Protein AF-W2PP71-F1 (afdb_monomer_lite)

Foldseek 3Di:
DDDDDDDDDPDPVVVVVVVVVVVVVVVVVVVVVVVVVVVPLVPVVVVVVVVVPVVPPDPPPDDDDDPPPDPPQPPPPPDPQKDAAPLADPPAHPVDEAEDEDFPSCLVVVLVVVVVCVVVVDPHAYEYEYADDHRHDPVSVVVQNVSDNRYMYGRVNVVCVVVVVDDD

Secondary structure (DSSP, 8-state):
-PPP--------HHHHHHHHHHHHHHHHHHHHHHHHHT---TTHHHHHHHHHHGGG----------TTS--S-------TTEEE-TT--TT--SSSEEEEE--GGGHHHHHHHHHHHHHTT--SEEEEEE-TTTSS-HHHHHHHHHH-TTEEEEEHHHHHHHTTSS--

Structure (mmCIF, N/CA/C/O backbone):
data_AF-W2PP71-F1
#
_entry.id   AF-W2PP71-F1
#
loop_
_atom_site.group_PDB
_atom_site.id
_atom_site.type_symbol
_atom_site.label_atom_id
_atom_site.label_alt_id
_atom_site.label_comp_id
_atom_site.label_asym_id
_atom_site.label_entity_id
_atom_site.label_seq_id
_atom_site.pdbx_PDB_ins_code
_atom_site.Cartn_x
_atom_site.Cartn_y
_atom_site.Cartn_z
_atom_site.occupancy
_atom_site.B_iso_or_equiv
_atom_site.auth_seq_id
_atom_site.auth_comp_id
_atom_site.auth_asym_id
_atom_site.auth_atom_id
_atom_site.pdbx_PDB_model_num
ATOM 1 N N . MET A 1 1 ? 6.531 58.617 63.338 1.00 38.22 1 MET A N 1
ATOM 2 C CA . MET A 1 1 ? 7.016 57.662 62.320 1.00 38.22 1 MET A CA 1
ATOM 3 C C . MET A 1 1 ? 5.775 57.000 61.734 1.00 38.22 1 MET A C 1
ATOM 5 O O . MET A 1 1 ? 5.253 56.061 62.316 1.00 38.22 1 MET A O 1
ATOM 9 N N . GLU A 1 2 ? 5.196 57.613 60.700 1.00 40.22 2 GLU A N 1
ATOM 10 C CA . GLU A 1 2 ? 3.962 57.152 60.044 1.00 40.22 2 GLU A CA 1
ATOM 11 C C . GLU A 1 2 ? 4.264 55.973 59.110 1.00 40.22 2 GLU A C 1
ATOM 13 O O . GLU A 1 2 ? 5.216 56.028 58.332 1.00 40.22 2 GLU A O 1
ATOM 18 N N . GLN A 1 3 ? 3.460 54.909 59.177 1.00 41.19 3 GLN A N 1
ATOM 19 C CA . GLN A 1 3 ? 3.467 53.825 58.192 1.00 41.19 3 GLN A CA 1
ATOM 20 C C . GLN A 1 3 ? 2.257 53.973 57.255 1.00 41.19 3 GLN A C 1
ATOM 22 O O . GLN A 1 3 ? 1.132 54.113 57.741 1.00 41.19 3 GLN A O 1
ATOM 27 N N . PRO A 1 4 ? 2.439 53.917 55.924 1.00 45.38 4 PRO A N 1
ATOM 28 C CA . PRO A 1 4 ? 1.334 54.029 54.984 1.00 45.38 4 PRO A CA 1
ATOM 29 C C . PRO A 1 4 ? 0.530 52.723 54.904 1.00 45.38 4 PRO A C 1
ATOM 31 O O . PRO A 1 4 ? 1.055 51.648 54.607 1.00 45.38 4 PRO A O 1
ATOM 34 N N . VAL A 1 5 ? -0.781 52.839 55.121 1.00 51.22 5 VAL A N 1
ATOM 35 C CA . VAL A 1 5 ? -1.771 51.772 54.928 1.00 51.22 5 VAL A CA 1
ATOM 36 C C . VAL A 1 5 ? -1.833 51.396 53.443 1.00 51.22 5 VAL A C 1
ATOM 38 O O . VAL A 1 5 ? -2.334 52.150 52.607 1.00 51.22 5 VAL A O 1
ATOM 41 N N . ARG A 1 6 ? -1.333 50.203 53.108 1.00 45.88 6 ARG A N 1
ATOM 42 C CA . ARG A 1 6 ? -1.343 49.634 51.754 1.00 45.88 6 ARG A CA 1
ATOM 43 C C . ARG A 1 6 ? -2.768 49.217 51.372 1.00 45.88 6 ARG A C 1
ATOM 45 O O . ARG A 1 6 ? -3.252 48.169 51.789 1.00 45.88 6 ARG A O 1
ATOM 52 N N . ARG A 1 7 ? -3.465 50.040 50.582 1.00 50.97 7 ARG A N 1
ATOM 53 C CA . ARG A 1 7 ? -4.776 49.690 50.007 1.00 50.97 7 ARG A CA 1
ATOM 54 C C . ARG A 1 7 ? -4.581 48.757 48.810 1.00 50.97 7 ARG A C 1
ATOM 56 O O . ARG A 1 7 ? -3.985 49.150 47.813 1.00 50.97 7 ARG A O 1
ATOM 63 N N . HIS A 1 8 ? -5.100 47.534 48.897 1.00 57.94 8 HIS A N 1
ATOM 64 C CA . HIS A 1 8 ? -5.220 46.641 47.745 1.00 57.94 8 HIS A CA 1
ATOM 65 C C . HIS A 1 8 ? -6.370 47.122 46.844 1.00 57.94 8 HIS A C 1
ATOM 67 O O . HIS A 1 8 ? -7.502 47.220 47.330 1.00 57.94 8 HIS A O 1
ATOM 73 N N . PRO A 1 9 ? -6.133 47.430 45.557 1.00 57.56 9 PRO A N 1
ATOM 74 C CA . PRO A 1 9 ? -7.217 47.765 44.648 1.00 57.56 9 PRO A CA 1
ATOM 75 C C . PRO A 1 9 ? -8.038 46.499 44.379 1.00 57.56 9 PRO A C 1
ATOM 77 O O . PRO A 1 9 ? -7.549 45.532 43.798 1.00 57.56 9 PRO A O 1
ATOM 80 N N . ARG A 1 10 ? -9.296 46.490 44.830 1.00 60.22 10 ARG A N 1
ATOM 81 C CA . ARG A 1 10 ? -10.273 45.476 44.426 1.00 60.22 10 ARG A CA 1
ATOM 82 C C . ARG A 1 10 ? -10.609 45.742 42.963 1.00 60.22 10 ARG A C 1
ATOM 84 O O . ARG A 1 10 ? -11.328 46.692 42.668 1.00 60.22 10 ARG A O 1
ATOM 91 N N . LEU A 1 11 ? -10.036 44.953 42.055 1.00 60.19 11 LEU A N 1
ATOM 92 C CA . LEU A 1 11 ? -10.402 45.006 40.642 1.00 60.19 11 LEU A CA 1
ATOM 93 C C . LEU A 1 11 ? -11.911 44.717 40.529 1.00 60.19 11 LEU A C 1
ATOM 95 O O . LEU A 1 11 ? -12.370 43.727 41.109 1.00 60.19 11 LEU A O 1
ATOM 99 N N . PRO A 1 12 ? -12.703 45.551 39.835 1.00 74.56 12 PRO A N 1
ATOM 100 C CA . PRO A 1 12 ? -14.132 45.310 39.722 1.00 74.56 12 PRO A CA 1
ATOM 101 C C . PRO A 1 12 ? -14.365 44.007 38.953 1.00 74.56 12 PRO A C 1
ATOM 103 O O . PRO A 1 12 ? -13.760 43.782 37.907 1.00 74.56 12 PRO A O 1
ATOM 106 N N . VAL A 1 13 ? -15.258 43.155 39.464 1.00 71.38 13 VAL A N 1
ATOM 107 C CA . VAL A 1 13 ? -15.583 41.827 38.901 1.00 71.38 13 VAL A CA 1
ATOM 108 C C . VAL A 1 13 ? -15.934 41.902 37.407 1.00 71.38 13 VAL A C 1
ATOM 110 O O . VAL A 1 13 ? -15.582 41.010 36.643 1.00 71.38 13 VAL A O 1
ATOM 113 N N . SER A 1 14 ? -16.534 43.012 36.969 1.00 71.38 14 SER A N 1
ATOM 114 C CA . SER A 1 14 ? -16.819 43.292 35.555 1.00 71.38 14 SER A CA 1
ATOM 115 C C . SER A 1 14 ? -15.557 43.314 34.674 1.00 71.38 14 SER A C 1
ATOM 117 O O . SER A 1 14 ? -15.551 42.754 33.581 1.00 71.38 14 SER A O 1
ATOM 119 N N . LEU A 1 15 ? -14.444 43.867 35.170 1.00 75.94 15 LEU A N 1
ATOM 120 C CA . LEU A 1 15 ? -13.177 43.914 34.432 1.00 75.94 15 LEU A CA 1
ATOM 121 C C . LEU A 1 15 ? -12.543 42.521 34.296 1.00 75.94 15 LEU A C 1
ATOM 123 O O . LEU A 1 15 ? -11.966 42.203 33.260 1.00 75.94 15 LEU A O 1
ATOM 127 N N . LEU A 1 16 ? -12.682 41.682 35.329 1.00 76.38 16 LEU A N 1
ATOM 128 C CA . LEU A 1 16 ? -12.225 40.288 35.317 1.00 76.38 16 LEU A CA 1
ATOM 129 C C . LEU A 1 16 ? -13.014 39.443 34.308 1.00 76.38 16 LEU A C 1
ATOM 131 O O . LEU A 1 16 ? -12.423 38.647 33.580 1.00 76.38 16 LEU A O 1
ATOM 135 N N . LEU A 1 17 ? -14.332 39.646 34.223 1.00 81.31 17 LEU A N 1
ATOM 136 C CA . LEU A 1 17 ? -15.180 38.957 33.247 1.00 81.31 17 LEU A CA 1
ATOM 137 C C . LEU A 1 17 ? -14.840 39.366 31.810 1.00 81.31 17 LEU A C 1
ATOM 139 O O . LEU A 1 17 ? -14.699 38.500 30.949 1.00 81.31 17 LEU A O 1
ATOM 143 N N . LEU A 1 18 ? -14.637 40.662 31.555 1.00 82.75 18 LEU A N 1
ATOM 144 C CA . LEU A 1 18 ? -14.243 41.153 30.231 1.00 82.75 18 LEU A CA 1
ATOM 145 C C . LEU A 1 18 ? -12.868 40.624 29.803 1.00 82.75 18 LEU A C 1
ATOM 147 O O . LEU A 1 18 ? -12.710 40.190 28.662 1.00 82.75 18 LEU A O 1
ATOM 151 N N . ALA A 1 19 ? -11.894 40.589 30.718 1.00 83.50 19 ALA A N 1
ATOM 152 C CA . ALA A 1 19 ? -10.575 40.022 30.445 1.00 83.50 19 ALA A CA 1
ATOM 153 C C . ALA A 1 19 ? -10.641 38.513 30.144 1.00 83.50 19 ALA A C 1
ATOM 155 O O . ALA A 1 19 ? -9.965 38.038 29.232 1.00 83.50 19 ALA A O 1
ATOM 156 N N . SER A 1 20 ? -11.489 37.769 30.862 1.00 86.94 20 SER A N 1
ATOM 157 C CA . SER A 1 20 ? -11.713 36.339 30.617 1.00 86.94 20 SER A CA 1
ATOM 158 C C . SER A 1 20 ? -12.297 36.087 29.224 1.00 86.94 20 SER A C 1
ATOM 160 O O . SER A 1 20 ? -11.743 35.304 28.452 1.00 86.94 20 SER A O 1
ATOM 162 N N . MET A 1 21 ? -13.357 36.814 28.852 1.00 86.88 21 MET A N 1
ATOM 163 C CA . MET A 1 21 ? -13.994 36.673 27.538 1.00 86.88 21 MET A CA 1
ATOM 164 C C . MET A 1 21 ? -13.043 37.030 26.392 1.00 86.88 21 MET A C 1
ATOM 166 O O . MET A 1 21 ? -12.984 36.306 25.398 1.00 86.88 21 MET A O 1
ATOM 170 N N . ALA A 1 22 ? -12.259 38.103 26.542 1.00 88.00 22 ALA A N 1
ATOM 171 C CA . ALA A 1 22 ? -11.253 38.491 25.556 1.00 88.00 22 ALA A CA 1
ATOM 172 C C . ALA A 1 22 ? -10.161 37.420 25.397 1.00 88.00 22 ALA A C 1
ATOM 174 O O . ALA A 1 22 ? -9.763 37.110 24.277 1.00 88.00 22 ALA A O 1
ATOM 175 N N . SER A 1 23 ? -9.718 36.812 26.501 1.00 86.88 23 SER A N 1
ATOM 176 C CA . SER A 1 23 ? -8.727 35.733 26.477 1.00 86.88 23 SER A CA 1
ATOM 177 C C . SER A 1 23 ? -9.266 34.483 25.774 1.00 86.88 23 SER A C 1
ATOM 179 O O . SER A 1 23 ? -8.595 33.923 24.911 1.00 86.88 23 SER A O 1
ATOM 181 N N . ILE A 1 24 ? -10.513 34.090 26.058 1.00 88.56 24 ILE A N 1
ATOM 182 C CA . ILE A 1 24 ? -11.167 32.948 25.399 1.00 88.56 24 ILE A CA 1
ATOM 183 C C . ILE A 1 24 ? -11.286 33.185 23.889 1.00 88.56 24 ILE A C 1
ATOM 185 O O . ILE A 1 24 ? -10.938 32.294 23.114 1.00 88.56 24 ILE A O 1
ATOM 189 N N . LEU A 1 25 ? -11.723 34.379 23.471 1.00 87.81 25 LEU A N 1
ATOM 190 C CA . LEU A 1 25 ? -11.823 34.774 22.059 1.00 87.81 25 LEU A CA 1
ATOM 191 C C . LEU A 1 25 ? -10.463 34.747 21.355 1.00 87.81 25 LEU A C 1
ATOM 193 O O . LEU A 1 25 ? -10.346 34.200 20.261 1.00 87.81 25 LEU A O 1
ATOM 197 N N . LEU A 1 26 ? -9.420 35.286 21.989 1.00 85.62 26 LEU A N 1
ATOM 198 C CA . LEU A 1 26 ? -8.064 35.265 21.440 1.00 85.62 26 LEU A CA 1
ATOM 199 C C . LEU A 1 26 ? -7.534 33.838 21.300 1.00 85.62 26 LEU A C 1
ATOM 201 O O . LEU A 1 26 ? -6.945 33.511 20.275 1.00 85.62 26 LEU A O 1
ATOM 205 N N . ILE A 1 27 ? -7.785 32.973 22.285 1.00 87.12 27 ILE A N 1
ATOM 206 C CA . ILE A 1 27 ? -7.388 31.563 22.231 1.00 87.12 27 ILE A CA 1
ATOM 207 C C . ILE A 1 27 ? -8.144 30.832 21.117 1.00 87.12 27 ILE A C 1
ATOM 209 O O . ILE A 1 27 ? -7.523 30.091 20.361 1.00 87.12 27 ILE A O 1
ATOM 213 N N . THR A 1 28 ? -9.451 31.057 20.954 1.00 83.31 28 THR A N 1
ATOM 214 C CA . THR A 1 28 ? -10.226 30.412 19.876 1.00 83.31 28 THR A CA 1
ATOM 215 C C . THR A 1 28 ? -9.801 30.897 18.495 1.00 83.31 28 THR A C 1
ATOM 217 O O . THR A 1 28 ? -9.615 30.076 17.601 1.00 83.31 28 THR A O 1
ATOM 220 N N . VAL A 1 29 ? -9.584 32.202 18.309 1.00 84.56 29 VAL A N 1
ATOM 221 C CA . VAL A 1 29 ? -9.072 32.755 17.044 1.00 84.56 29 VAL A CA 1
ATOM 222 C C . VAL A 1 29 ? -7.653 32.274 16.769 1.00 84.56 29 VAL A C 1
ATOM 224 O O . VAL A 1 29 ? -7.349 31.948 15.625 1.00 84.56 29 VAL A O 1
ATOM 227 N N . TYR A 1 30 ? -6.801 32.174 17.790 1.00 81.81 30 TYR A N 1
ATOM 228 C CA . TYR A 1 30 ? -5.450 31.638 17.655 1.00 81.81 30 TYR A CA 1
ATOM 229 C C . TYR A 1 30 ? -5.487 30.171 17.239 1.00 81.81 30 TYR A C 1
ATOM 231 O O . TYR A 1 30 ? -4.856 29.825 16.250 1.00 81.81 30 TYR A O 1
ATOM 239 N N . ILE A 1 31 ? -6.268 29.330 17.926 1.00 78.56 31 ILE A N 1
ATOM 240 C CA . ILE A 1 31 ? -6.433 27.909 17.594 1.00 78.56 31 ILE A CA 1
ATOM 241 C C . ILE A 1 31 ? -6.998 27.752 16.181 1.00 78.56 31 ILE A C 1
ATOM 243 O O . ILE A 1 31 ? -6.422 27.012 15.392 1.00 78.56 31 ILE A O 1
ATOM 247 N N . ASN A 1 32 ? -8.052 28.488 15.819 1.00 73.56 32 ASN A N 1
ATOM 248 C CA . ASN A 1 32 ? -8.635 28.428 14.478 1.00 73.56 32 ASN A CA 1
ATOM 249 C C . ASN A 1 32 ? -7.656 28.924 13.407 1.00 73.56 32 ASN A C 1
ATOM 251 O O . ASN A 1 32 ? -7.507 28.272 12.385 1.00 73.56 32 ASN A O 1
ATOM 255 N N . SER A 1 33 ? -6.922 30.011 13.646 1.00 69.81 33 SER A N 1
ATOM 256 C CA . SER A 1 33 ? -5.891 30.504 12.717 1.00 69.81 33 SER A CA 1
ATOM 257 C C . SER A 1 33 ? -4.698 29.550 12.607 1.00 69.81 33 SER A C 1
ATOM 259 O O . SER A 1 33 ? -4.117 29.427 11.537 1.00 69.81 33 SER A O 1
ATOM 261 N N . ARG A 1 34 ? -4.339 28.835 13.682 1.00 65.44 34 ARG A N 1
ATOM 262 C CA . ARG A 1 34 ? -3.316 27.773 13.673 1.00 65.44 34 ARG A CA 1
ATOM 263 C C . ARG A 1 34 ? -3.804 26.518 12.959 1.00 65.44 34 ARG A C 1
ATOM 265 O O . ARG A 1 34 ? -2.997 25.862 12.319 1.00 65.44 34 ARG A O 1
ATOM 272 N N . LEU A 1 35 ? -5.090 26.188 13.065 1.00 53.31 35 LEU A N 1
ATOM 273 C CA . LEU A 1 35 ? -5.724 25.076 12.353 1.00 53.31 35 LEU A CA 1
ATOM 274 C C . LEU A 1 35 ? -5.892 25.392 10.862 1.00 53.31 35 LEU A C 1
ATOM 276 O O . LEU A 1 35 ? -5.665 24.513 10.043 1.00 53.31 35 LEU A O 1
ATOM 280 N N . ILE A 1 36 ? -6.204 26.642 10.508 1.00 51.94 36 ILE A N 1
ATOM 281 C CA . ILE A 1 36 ? -6.256 27.135 9.122 1.00 51.94 36 ILE A CA 1
ATOM 282 C C . ILE A 1 36 ? -4.834 27.324 8.558 1.00 51.94 36 ILE A C 1
ATOM 284 O O . ILE A 1 36 ? -4.592 27.073 7.390 1.00 51.94 36 ILE A O 1
ATOM 288 N N . GLY A 1 37 ? -3.844 27.689 9.377 1.00 46.53 37 GLY A N 1
ATOM 289 C CA . GLY A 1 37 ? -2.429 27.700 8.975 1.00 46.53 37 GLY A CA 1
ATOM 290 C C . GLY A 1 37 ? -1.805 26.302 8.873 1.00 46.53 37 GLY A C 1
ATOM 291 O O . GLY A 1 37 ? -0.799 26.128 8.194 1.00 46.53 37 GLY A O 1
ATOM 292 N N . ASN A 1 38 ? -2.419 25.308 9.523 1.00 48.75 38 ASN A N 1
ATOM 293 C CA . ASN A 1 38 ? -2.101 23.886 9.410 1.00 48.75 38 ASN A CA 1
ATOM 294 C C . ASN A 1 38 ? -3.131 23.138 8.542 1.00 48.75 38 ASN A C 1
ATOM 296 O O . ASN A 1 38 ? -3.170 21.907 8.587 1.00 48.75 38 ASN A O 1
ATOM 300 N N . SER A 1 39 ? -3.947 23.822 7.727 1.00 44.59 39 SER A N 1
ATOM 301 C CA . SER A 1 39 ? -4.851 23.156 6.780 1.00 44.59 39 SER A CA 1
ATOM 302 C C . SER A 1 39 ? -4.100 22.593 5.565 1.00 44.59 39 SER A C 1
ATOM 304 O O . SER A 1 39 ? -4.583 22.644 4.442 1.00 44.59 39 SER A O 1
ATOM 306 N N . SER A 1 40 ? -2.925 22.017 5.811 1.00 48.69 40 SER A N 1
ATOM 307 C CA . SER A 1 40 ? -2.359 20.914 5.049 1.00 48.69 40 SER A CA 1
ATOM 308 C C . SER A 1 40 ? -2.599 19.595 5.794 1.00 48.69 40 SER A C 1
ATOM 310 O O . SER A 1 40 ? -1.736 18.724 5.859 1.00 48.69 40 SER A O 1
ATOM 312 N N . ILE A 1 41 ? -3.801 19.399 6.343 1.00 47.22 41 ILE A N 1
ATOM 313 C CA . ILE A 1 41 ? -4.354 18.044 6.367 1.00 47.22 41 ILE A CA 1
ATOM 314 C C . ILE A 1 41 ? -4.734 17.795 4.906 1.00 47.22 41 ILE A C 1
ATOM 316 O O . ILE A 1 41 ? -5.807 18.209 4.475 1.00 47.22 41 ILE A O 1
ATOM 320 N N . GLY A 1 42 ? -3.775 17.272 4.135 1.00 44.97 42 GLY A N 1
ATOM 321 C CA . GLY A 1 42 ? -3.774 17.125 2.674 1.00 44.97 42 GLY A CA 1
ATOM 322 C C . GLY A 1 42 ? -4.838 16.172 2.129 1.00 44.97 42 GLY A C 1
ATOM 323 O O . GLY A 1 42 ? -4.523 15.224 1.417 1.00 44.97 42 GLY A O 1
ATOM 324 N N . LEU A 1 43 ? -6.098 16.417 2.477 1.00 46.41 43 LEU A N 1
ATOM 325 C CA . LEU A 1 43 ? -7.251 15.667 2.010 1.00 46.41 43 LEU A CA 1
ATOM 326 C C . LEU A 1 43 ? -7.822 16.310 0.735 1.00 46.41 43 LEU A C 1
ATOM 328 O O . LEU A 1 43 ? -8.019 15.586 -0.234 1.00 46.41 43 LEU A O 1
ATOM 332 N N . SER A 1 44 ? -8.027 17.637 0.657 1.00 46.69 44 SER A N 1
ATOM 333 C CA . SER A 1 44 ? -8.692 18.247 -0.520 1.00 46.69 44 SER A CA 1
ATOM 334 C C . SER A 1 44 ? -7.918 18.039 -1.819 1.00 46.69 44 SER A C 1
ATOM 336 O O . SER A 1 44 ? -8.469 17.520 -2.787 1.00 46.69 44 SER A O 1
ATOM 338 N N . ASP A 1 45 ? -6.624 18.351 -1.812 1.00 52.88 45 ASP A N 1
ATOM 339 C CA . ASP A 1 45 ? -5.821 18.356 -3.038 1.00 52.88 45 ASP A CA 1
ATOM 340 C C . ASP A 1 45 ? -5.599 16.928 -3.567 1.00 52.88 45 ASP A C 1
ATOM 342 O O . ASP A 1 45 ? -5.529 16.697 -4.776 1.00 52.88 45 ASP A O 1
ATOM 346 N N . SER A 1 46 ? -5.558 15.940 -2.663 1.00 46.53 46 SER A N 1
ATOM 347 C CA . SER A 1 46 ? -5.402 14.529 -3.021 1.00 46.53 46 SER A CA 1
ATOM 348 C C . SER A 1 46 ? -6.700 13.909 -3.557 1.00 46.53 46 SER A C 1
ATOM 350 O O . SER A 1 46 ? -6.661 13.129 -4.513 1.00 46.53 46 SER A O 1
ATOM 352 N N . PHE A 1 47 ? -7.862 14.298 -3.017 1.00 54.84 47 PHE A N 1
ATOM 353 C CA . PHE A 1 47 ? -9.161 13.856 -3.534 1.00 54.84 47 PHE A CA 1
ATOM 354 C C . PHE A 1 47 ? -9.507 14.475 -4.891 1.00 54.84 47 PHE A C 1
ATOM 356 O O . PHE A 1 47 ? -10.047 13.772 -5.750 1.00 54.84 47 PHE A O 1
ATOM 363 N N . ASP A 1 48 ? -9.169 15.745 -5.123 1.00 54.84 48 ASP A N 1
ATOM 364 C CA . ASP A 1 48 ? -9.396 16.391 -6.421 1.00 54.84 48 ASP A CA 1
ATOM 365 C C . ASP A 1 48 ? -8.537 15.755 -7.527 1.00 54.84 48 ASP A C 1
ATOM 367 O O . ASP A 1 48 ? -9.029 15.504 -8.634 1.00 54.84 48 ASP A O 1
ATOM 371 N N . ALA A 1 49 ? -7.295 15.367 -7.212 1.00 52.44 49 ALA A N 1
ATOM 372 C CA . ALA A 1 49 ? -6.452 14.590 -8.121 1.00 52.44 49 ALA A CA 1
ATOM 373 C C . ALA A 1 49 ? -7.055 13.208 -8.447 1.00 52.44 49 ALA A C 1
ATOM 375 O O . ALA A 1 49 ? -7.032 12.780 -9.606 1.00 52.44 49 ALA A O 1
ATOM 376 N N . PHE A 1 50 ? -7.643 12.523 -7.457 1.00 45.91 50 PHE A N 1
ATOM 377 C CA . PHE A 1 50 ? -8.303 11.229 -7.659 1.00 45.91 50 PHE A CA 1
ATOM 378 C C . PHE A 1 50 ? -9.571 11.359 -8.518 1.00 45.91 50 PHE A C 1
ATOM 380 O O . PHE A 1 50 ? -9.752 10.608 -9.479 1.00 45.91 50 PHE A O 1
ATOM 387 N N . ARG A 1 51 ? -10.416 12.364 -8.244 1.00 47.66 51 ARG A N 1
ATOM 388 C CA . ARG A 1 51 ? -11.645 12.653 -9.005 1.00 47.66 51 ARG A CA 1
ATOM 389 C C . ARG A 1 51 ? -11.369 12.984 -10.471 1.00 47.66 51 ARG A C 1
ATOM 391 O O . ARG A 1 51 ? -12.179 12.667 -11.337 1.00 47.66 51 ARG A O 1
ATOM 398 N N . SER A 1 52 ? -10.221 13.592 -10.755 1.00 42.56 52 SER A N 1
ATOM 399 C CA . SER A 1 52 ? -9.803 13.892 -12.125 1.00 42.56 52 SER A CA 1
ATOM 400 C C . SER A 1 52 ? -9.418 12.624 -12.914 1.00 42.56 52 SER A C 1
ATOM 402 O O . SER A 1 52 ? -9.628 12.558 -14.125 1.00 42.56 52 SER A O 1
ATOM 404 N N . ARG A 1 53 ? -8.922 11.571 -12.240 1.00 48.91 53 ARG A N 1
ATOM 405 C CA . ARG A 1 53 ? -8.458 10.322 -12.880 1.00 48.91 53 ARG A CA 1
ATOM 406 C C . ARG A 1 53 ? -9.549 9.264 -13.086 1.00 48.91 53 ARG A C 1
ATOM 408 O O . ARG A 1 53 ? -9.426 8.455 -14.005 1.00 48.91 53 ARG A O 1
ATOM 415 N N . THR A 1 54 ? -10.626 9.265 -12.300 1.00 50.50 54 THR A N 1
ATOM 416 C CA . THR A 1 54 ? -11.690 8.242 -12.401 1.00 50.50 54 THR A CA 1
ATOM 417 C C . THR A 1 54 ? -12.566 8.365 -13.652 1.00 50.50 54 THR A C 1
ATOM 419 O O . THR A 1 54 ? -13.210 7.391 -14.035 1.00 50.50 54 THR A O 1
ATOM 422 N N . ASN A 1 55 ? -12.539 9.501 -14.356 1.00 51.75 55 ASN A N 1
ATOM 423 C CA . ASN A 1 55 ? -13.324 9.700 -15.582 1.00 51.75 55 ASN A CA 1
ATOM 424 C C . ASN A 1 55 ? -12.788 8.936 -16.810 1.00 51.75 55 ASN A C 1
ATOM 426 O O . ASN A 1 55 ? -13.453 8.914 -17.842 1.00 51.75 55 ASN A O 1
ATOM 430 N N . ASN A 1 56 ? -11.618 8.291 -16.710 1.00 44.94 56 ASN A N 1
ATOM 431 C CA . ASN A 1 56 ? -10.976 7.595 -17.832 1.00 44.94 56 ASN A CA 1
ATOM 432 C C . ASN A 1 56 ? -10.857 6.074 -17.654 1.00 44.94 56 ASN A C 1
ATOM 434 O O . ASN A 1 56 ? -10.242 5.417 -18.496 1.00 44.94 56 ASN A O 1
ATOM 438 N N . LEU A 1 57 ? -11.450 5.480 -16.609 1.00 43.56 57 LEU A N 1
ATOM 439 C CA . LEU A 1 57 ? -11.403 4.026 -16.422 1.00 43.56 57 LEU A CA 1
ATOM 440 C C . LEU A 1 57 ? -12.425 3.320 -17.334 1.00 43.56 57 LEU A C 1
ATOM 442 O O . LEU A 1 57 ? -13.455 2.804 -16.903 1.00 43.56 57 LEU A O 1
ATOM 446 N N . ARG A 1 58 ? -12.148 3.312 -18.640 1.00 43.69 58 ARG A N 1
ATOM 447 C CA . ARG A 1 58 ? -12.855 2.469 -19.605 1.00 43.69 58 ARG A CA 1
ATOM 448 C C . ARG A 1 58 ? -12.280 1.059 -19.511 1.00 43.69 58 ARG A C 1
ATOM 450 O O . ARG A 1 58 ? -11.204 0.791 -20.036 1.00 43.69 58 ARG A O 1
ATOM 457 N N . LEU A 1 59 ? -13.008 0.162 -18.850 1.00 42.00 59 LEU A N 1
ATOM 458 C CA . LEU A 1 59 ? -12.721 -1.271 -18.852 1.00 42.00 59 LEU A CA 1
ATOM 459 C C . LEU A 1 59 ? -12.862 -1.788 -20.297 1.00 42.00 59 LEU A C 1
ATOM 461 O O . LEU A 1 59 ? -13.971 -1.880 -20.822 1.00 42.00 59 LEU A O 1
ATOM 465 N N . GLN A 1 60 ? -11.747 -2.062 -20.977 1.00 43.81 60 GLN A N 1
ATOM 466 C CA . GLN A 1 60 ? -11.764 -2.754 -22.267 1.00 43.81 60 GLN A CA 1
ATOM 467 C C . GLN A 1 60 ? -11.860 -4.261 -22.014 1.00 43.81 60 GLN A C 1
ATOM 469 O O . GLN A 1 60 ? -10.867 -4.980 -22.016 1.00 43.81 60 GLN A O 1
ATOM 474 N N . THR A 1 61 ? -13.071 -4.752 -21.768 1.00 47.69 61 THR A N 1
ATOM 475 C CA . THR A 1 61 ? -13.386 -6.182 -21.842 1.00 47.69 61 THR A CA 1
ATOM 476 C C . THR A 1 61 ? -13.511 -6.571 -23.312 1.00 47.69 61 THR A C 1
ATOM 478 O O . THR A 1 61 ? -14.580 -6.454 -23.908 1.00 47.69 61 THR A O 1
ATOM 481 N N . GLY A 1 62 ? -12.406 -6.984 -23.934 1.00 46.31 62 GLY A N 1
ATOM 482 C CA . GLY A 1 62 ? -12.435 -7.346 -25.350 1.00 46.31 62 GLY A CA 1
ATOM 483 C C . GLY A 1 62 ? -11.122 -7.857 -25.925 1.00 46.31 62 GLY A C 1
ATOM 484 O O . GLY A 1 62 ? -10.628 -7.285 -26.888 1.00 46.31 62 GLY A O 1
ATOM 485 N N . ALA A 1 63 ? -10.579 -8.944 -25.381 1.00 39.81 63 ALA A N 1
ATOM 486 C CA . ALA A 1 63 ? -9.639 -9.784 -26.117 1.00 39.81 63 ALA A CA 1
ATOM 487 C C . ALA A 1 63 ? -9.914 -11.252 -25.769 1.00 39.81 63 ALA A C 1
ATOM 489 O O . ALA A 1 63 ? -9.736 -11.663 -24.626 1.00 39.81 63 ALA A O 1
ATOM 490 N N . ASN A 1 64 ? -10.394 -12.025 -26.749 1.00 46.06 64 ASN A N 1
ATOM 491 C CA . ASN A 1 64 ? -10.322 -13.484 -26.706 1.00 46.06 64 ASN A CA 1
ATOM 492 C C . ASN A 1 64 ? -8.834 -13.848 -26.703 1.00 46.06 64 ASN A C 1
ATOM 494 O O . ASN A 1 64 ? -8.153 -13.618 -27.701 1.00 46.06 64 ASN A O 1
ATOM 498 N N . VAL A 1 65 ? -8.333 -14.347 -25.577 1.00 48.53 65 VAL A N 1
ATOM 499 C CA . VAL A 1 65 ? -6.975 -14.880 -25.459 1.00 48.53 65 VAL A CA 1
ATOM 500 C C . VAL A 1 65 ? -7.096 -16.399 -25.510 1.00 48.53 65 VAL A C 1
ATOM 502 O O . VAL A 1 65 ? -7.809 -16.984 -24.698 1.00 48.53 65 VAL A O 1
ATOM 505 N N . ASP A 1 66 ? -6.454 -17.018 -26.501 1.00 45.62 66 ASP A N 1
ATOM 506 C CA . ASP A 1 66 ? -6.426 -18.471 -26.679 1.00 45.62 66 ASP A CA 1
ATOM 507 C C . ASP A 1 66 ? -5.776 -19.155 -25.462 1.00 45.62 66 ASP A C 1
ATOM 509 O O . ASP A 1 66 ? -4.586 -19.000 -25.182 1.00 45.62 66 ASP A O 1
ATOM 513 N N . ASP A 1 67 ? -6.582 -19.941 -24.750 1.00 53.59 67 ASP A N 1
ATOM 514 C CA . ASP A 1 67 ? -6.320 -20.496 -23.412 1.00 53.59 67 ASP A CA 1
ATOM 515 C C . ASP A 1 67 ? -5.360 -21.711 -23.397 1.00 53.59 67 ASP A C 1
ATOM 517 O O . ASP A 1 67 ? -5.179 -22.379 -22.379 1.00 53.59 67 ASP A O 1
ATOM 521 N N . SER A 1 68 ? -4.743 -22.062 -24.531 1.00 47.47 68 SER A N 1
ATOM 522 C CA . SER A 1 68 ? -4.022 -23.338 -24.689 1.00 47.47 68 SER A CA 1
ATOM 523 C C . SER A 1 68 ? -2.495 -23.263 -24.571 1.00 47.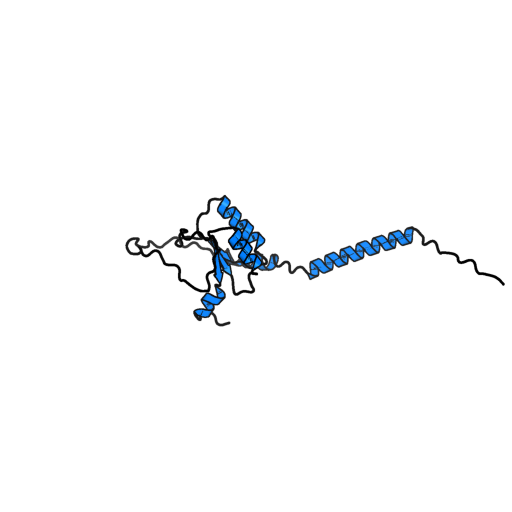47 68 SER A C 1
ATOM 525 O O . SER A 1 68 ? -1.839 -24.295 -24.710 1.00 47.47 68 SER A O 1
ATOM 527 N N . ALA A 1 69 ? -1.903 -22.090 -24.316 1.00 47.31 69 ALA A N 1
ATOM 528 C CA . ALA A 1 69 ? -0.439 -21.921 -24.307 1.00 47.31 69 ALA A CA 1
ATOM 529 C C . ALA A 1 69 ? 0.181 -21.474 -22.967 1.00 47.31 69 ALA A C 1
ATOM 531 O O . ALA A 1 69 ? 1.404 -21.474 -22.844 1.00 47.31 69 ALA A O 1
ATOM 532 N N . PHE A 1 70 ? -0.610 -21.134 -21.945 1.00 46.31 70 PHE A N 1
ATOM 533 C CA . PHE A 1 70 ? -0.095 -20.516 -20.717 1.00 46.31 70 PHE A CA 1
ATOM 534 C C . PHE A 1 70 ? -0.342 -21.378 -19.474 1.00 46.31 70 PHE A C 1
ATOM 536 O O . PHE A 1 70 ? -1.061 -21.013 -18.552 1.00 46.31 70 PHE A O 1
ATOM 543 N N . LYS A 1 71 ? 0.298 -22.551 -19.427 1.00 43.84 71 LYS A N 1
ATOM 544 C CA . LYS A 1 71 ? 0.495 -23.303 -18.173 1.00 43.84 71 LYS A CA 1
ATOM 545 C C . LYS A 1 71 ? 1.883 -23.042 -17.583 1.00 43.84 71 LYS A C 1
ATOM 547 O O . LYS A 1 71 ? 2.516 -23.931 -17.024 1.00 43.84 71 LYS A O 1
ATOM 552 N N . SER A 1 72 ? 2.374 -21.820 -17.729 1.00 47.47 72 SER A N 1
ATOM 553 C CA . SER A 1 72 ? 3.370 -21.265 -16.826 1.00 47.47 72 SER A CA 1
ATOM 554 C C . SER A 1 72 ? 2.589 -20.401 -15.856 1.00 47.47 72 SER A C 1
ATOM 556 O O . SER A 1 72 ? 2.148 -19.327 -16.245 1.00 47.47 72 SER A O 1
ATOM 558 N N . THR A 1 73 ? 2.386 -20.853 -14.617 1.00 46.03 73 THR A N 1
ATOM 559 C CA . THR A 1 73 ? 2.083 -19.920 -13.522 1.00 46.03 73 THR A CA 1
ATOM 560 C C . THR A 1 73 ? 3.060 -18.756 -13.673 1.00 46.03 73 THR A C 1
ATOM 562 O O . THR A 1 73 ? 4.264 -19.030 -13.624 1.00 46.03 73 THR A O 1
ATOM 565 N N . PRO A 1 74 ? 2.605 -17.519 -13.950 1.00 52.53 74 PRO A N 1
ATOM 566 C CA . PRO A 1 74 ? 3.506 -16.394 -14.094 1.00 52.53 74 PRO A CA 1
ATOM 567 C C . PRO A 1 74 ? 4.241 -16.271 -12.768 1.00 52.53 74 PRO A C 1
ATOM 569 O O . PRO A 1 74 ? 3.667 -15.878 -11.751 1.00 52.53 74 PRO A O 1
ATOM 572 N N . VAL A 1 75 ? 5.497 -16.715 -12.758 1.00 55.81 75 VAL A N 1
ATOM 573 C CA . VAL A 1 75 ? 6.373 -16.550 -11.610 1.00 55.81 75 VAL A CA 1
ATOM 574 C C . VAL A 1 75 ? 6.546 -15.051 -11.500 1.00 55.81 75 VAL A C 1
ATOM 576 O O . VAL A 1 75 ? 7.106 -14.413 -12.391 1.00 55.81 75 VAL A O 1
ATOM 579 N N . HIS A 1 76 ? 5.953 -14.483 -10.456 1.00 63.03 76 HIS A N 1
ATOM 580 C CA . HIS A 1 76 ? 6.041 -13.061 -10.204 1.00 63.03 76 HIS A CA 1
ATOM 581 C C . HIS A 1 76 ? 7.523 -12.671 -10.176 1.00 63.03 76 HIS A C 1
ATOM 583 O O . HIS A 1 76 ? 8.283 -13.334 -9.464 1.00 63.03 76 HIS A O 1
ATOM 589 N N . PRO A 1 77 ? 7.950 -11.636 -10.920 1.00 65.12 77 PRO A N 1
ATOM 590 C CA . PRO A 1 77 ? 9.349 -11.241 -10.939 1.00 65.12 77 PRO A CA 1
ATOM 591 C C . PRO A 1 77 ? 9.798 -10.939 -9.510 1.00 65.12 77 PRO A C 1
ATOM 593 O O . PRO A 1 77 ? 9.177 -10.133 -8.813 1.00 65.12 77 PRO A O 1
ATOM 596 N N . GLU A 1 78 ? 10.846 -11.615 -9.045 1.00 67.94 78 GLU A N 1
ATOM 597 C CA . GLU A 1 78 ? 11.497 -11.239 -7.795 1.00 67.94 78 GLU A CA 1
ATOM 598 C C . GLU A 1 78 ? 12.249 -9.939 -8.051 1.00 67.94 78 GLU A C 1
ATOM 600 O O . GLU A 1 78 ? 13.361 -9.916 -8.573 1.00 67.94 78 GLU A O 1
ATOM 605 N N . SER A 1 79 ? 11.569 -8.834 -7.773 1.00 82.12 79 SER A N 1
ATOM 606 C CA . SER A 1 79 ? 12.087 -7.490 -7.943 1.00 82.12 79 SER A CA 1
ATOM 607 C C . SER A 1 79 ? 12.065 -6.789 -6.591 1.00 82.12 79 SER A C 1
ATOM 609 O O . SER A 1 79 ? 11.141 -6.959 -5.795 1.00 82.12 79 SER A O 1
ATOM 611 N N . GLN A 1 80 ? 13.085 -5.967 -6.355 1.00 86.44 80 GLN A N 1
ATOM 612 C CA . GLN A 1 80 ? 13.212 -5.154 -5.144 1.00 86.44 80 GLN A CA 1
ATOM 613 C C . GLN A 1 80 ? 12.083 -4.122 -4.976 1.00 86.44 80 GLN A C 1
ATOM 615 O O . GLN A 1 80 ? 11.924 -3.556 -3.897 1.00 86.44 80 GLN A O 1
ATOM 620 N N . PHE A 1 81 ? 11.310 -3.871 -6.037 1.00 91.12 81 PHE A N 1
ATOM 621 C CA . PHE A 1 81 ? 10.207 -2.913 -6.036 1.00 91.12 81 PHE A CA 1
ATOM 622 C C . PHE A 1 81 ? 8.933 -3.490 -5.414 1.00 91.12 81 PHE A C 1
ATOM 624 O O . PHE A 1 81 ? 8.029 -2.727 -5.091 1.00 91.12 81 PHE A O 1
ATOM 631 N N . TYR A 1 82 ? 8.860 -4.809 -5.207 1.00 92.38 82 TYR A N 1
ATOM 632 C CA . TYR A 1 82 ? 7.713 -5.462 -4.583 1.00 92.38 82 TYR A CA 1
ATOM 633 C C . TYR A 1 82 ? 8.000 -5.795 -3.123 1.00 92.38 82 TYR A C 1
ATOM 635 O O . TYR A 1 82 ? 9.017 -6.405 -2.792 1.00 92.38 82 TYR A O 1
ATOM 643 N N . LYS A 1 83 ? 7.078 -5.428 -2.233 1.00 94.06 83 LYS A N 1
ATOM 644 C CA . LYS A 1 83 ? 7.167 -5.699 -0.794 1.00 94.06 83 LYS A CA 1
ATOM 645 C C . LYS A 1 83 ? 5.898 -6.406 -0.329 1.00 94.06 83 LYS A C 1
ATOM 647 O O . LYS A 1 83 ? 4.791 -6.039 -0.714 1.00 94.06 83 LYS A O 1
ATOM 652 N N . ARG A 1 84 ? 6.051 -7.420 0.522 1.00 94.12 84 ARG A N 1
ATOM 653 C CA . ARG A 1 84 ? 4.948 -8.227 1.064 1.00 94.12 84 ARG A CA 1
ATOM 654 C C . ARG A 1 84 ? 5.080 -8.373 2.574 1.00 94.12 84 ARG A C 1
ATOM 656 O O . ARG A 1 84 ? 6.183 -8.291 3.117 1.00 94.12 84 ARG A O 1
ATOM 663 N N . GLY A 1 85 ? 3.952 -8.617 3.235 1.00 93.12 85 GLY A N 1
ATOM 664 C CA . GLY A 1 85 ? 3.920 -8.956 4.653 1.00 93.12 85 GLY A CA 1
ATOM 665 C C . GLY A 1 85 ? 4.540 -10.326 4.937 1.00 93.12 85 GLY A C 1
ATOM 666 O O . GLY A 1 85 ? 4.630 -11.180 4.058 1.00 93.12 85 GLY A O 1
ATOM 667 N N . GLN A 1 86 ? 4.933 -10.563 6.190 1.00 93.31 86 GLN A N 1
ATOM 668 C CA . GLN A 1 86 ? 5.502 -11.854 6.611 1.00 93.31 86 GLN A CA 1
ATOM 669 C C . GLN A 1 86 ? 4.513 -13.017 6.449 1.00 93.31 86 GLN A C 1
ATOM 671 O O . GLN A 1 86 ? 4.922 -14.137 6.168 1.00 93.31 86 GLN A O 1
ATOM 676 N N . ASN A 1 87 ? 3.218 -12.733 6.598 1.00 94.31 87 ASN A N 1
ATOM 677 C CA . ASN A 1 87 ? 2.141 -13.718 6.519 1.00 94.31 87 ASN A CA 1
ATOM 678 C C . ASN A 1 87 ? 1.468 -13.740 5.141 1.00 94.31 87 ASN A C 1
ATOM 680 O O . ASN A 1 87 ? 0.307 -14.110 5.055 1.00 94.31 87 ASN A O 1
ATOM 684 N N . PHE A 1 88 ? 2.151 -13.285 4.087 1.00 95.12 88 PHE A N 1
ATOM 685 C CA . PHE A 1 88 ? 1.536 -13.148 2.770 1.00 95.12 88 PHE A CA 1
ATOM 686 C C . PHE A 1 88 ? 1.025 -14.488 2.215 1.00 95.12 88 PHE A C 1
ATOM 688 O O . PHE A 1 88 ? 1.771 -15.471 2.159 1.00 95.12 88 PHE A O 1
ATOM 695 N N . ASP A 1 89 ? -0.220 -14.510 1.740 1.00 95.00 89 ASP A N 1
ATOM 696 C CA . ASP A 1 89 ? -0.828 -15.670 1.092 1.00 95.00 89 ASP A CA 1
ATOM 697 C C . ASP A 1 89 ? -0.257 -15.853 -0.322 1.00 95.00 89 ASP A C 1
ATOM 699 O O . ASP A 1 89 ? -0.711 -15.264 -1.303 1.00 95.00 89 ASP A O 1
ATOM 703 N N . ALA A 1 90 ? 0.750 -16.718 -0.438 1.00 90.38 90 ALA A N 1
ATOM 704 C CA . ALA A 1 90 ? 1.405 -17.020 -1.707 1.00 90.38 90 ALA A CA 1
ATOM 705 C C . ALA A 1 90 ? 0.498 -17.725 -2.735 1.00 90.38 90 ALA A C 1
ATOM 707 O O . ALA A 1 90 ? 0.875 -17.791 -3.908 1.00 90.38 90 ALA A O 1
ATOM 708 N N . SER A 1 91 ? -0.665 -18.247 -2.320 1.00 90.56 91 SER A N 1
ATOM 709 C CA . SER A 1 91 ? -1.607 -18.947 -3.202 1.00 90.56 91 SER A CA 1
ATOM 710 C C . SER A 1 91 ? -2.520 -18.011 -3.998 1.00 90.56 91 SER A C 1
ATOM 712 O O . SER A 1 91 ? -3.169 -18.460 -4.944 1.00 90.56 91 SER A O 1
ATOM 714 N N . VAL A 1 92 ? -2.560 -16.718 -3.649 1.00 92.12 92 VAL A N 1
ATOM 715 C CA . VAL A 1 92 ? -3.399 -15.731 -4.336 1.00 92.12 92 VAL A CA 1
ATOM 716 C C . VAL A 1 92 ? -3.030 -15.626 -5.821 1.00 92.12 92 VAL A C 1
ATOM 718 O O . VAL A 1 92 ? -1.851 -15.527 -6.188 1.00 92.12 92 VAL A O 1
ATOM 721 N N . SER A 1 93 ? -4.049 -15.662 -6.688 1.00 88.31 93 SER A N 1
ATOM 722 C CA . SER A 1 93 ? -3.852 -15.486 -8.129 1.00 88.31 93 SER A CA 1
ATOM 723 C C . SER A 1 93 ? -3.373 -14.069 -8.441 1.00 88.31 93 SER A C 1
ATOM 725 O O . SER A 1 93 ? -3.666 -13.113 -7.724 1.00 88.31 93 SER A O 1
ATOM 727 N N . ARG A 1 94 ? -2.619 -13.951 -9.535 1.00 85.25 94 ARG A N 1
ATOM 728 C CA . ARG A 1 94 ? -2.119 -12.681 -10.079 1.00 85.25 94 ARG A CA 1
ATOM 729 C C . ARG A 1 94 ? -2.767 -12.305 -11.404 1.00 85.25 94 ARG A C 1
ATOM 731 O O . ARG A 1 94 ? -2.467 -11.247 -1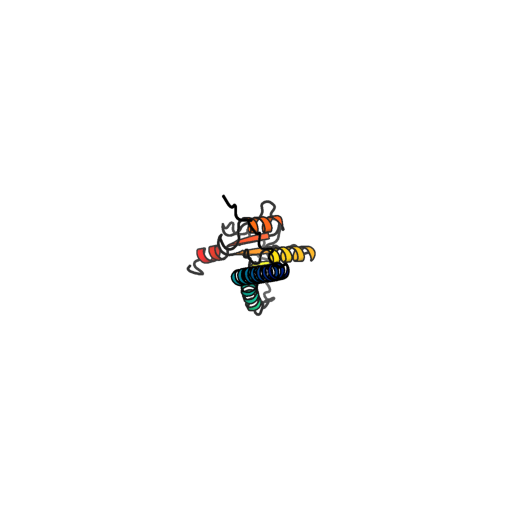1.944 1.00 85.25 94 ARG A O 1
ATOM 738 N N . ASP A 1 95 ? -3.662 -13.146 -11.916 1.00 86.81 95 ASP A N 1
ATOM 739 C CA . ASP A 1 95 ? -4.358 -12.893 -13.180 1.00 86.81 95 ASP A CA 1
ATOM 740 C C . ASP A 1 95 ? -5.429 -11.804 -13.023 1.00 86.81 95 ASP A C 1
ATOM 742 O O . ASP A 1 95 ? -5.893 -11.217 -14.002 1.00 86.81 95 ASP A O 1
ATOM 746 N N . ARG A 1 96 ? -5.858 -11.557 -11.780 1.00 87.31 96 ARG A N 1
ATOM 747 C CA . ARG A 1 96 ? -6.875 -10.579 -11.397 1.00 87.31 96 ARG A CA 1
ATOM 748 C C . ARG A 1 96 ? -6.465 -9.929 -10.083 1.00 87.31 96 ARG A C 1
ATOM 750 O O . ARG A 1 96 ? -5.797 -10.537 -9.252 1.00 87.31 96 ARG A O 1
ATOM 757 N N . GLY A 1 97 ? -6.861 -8.678 -9.907 1.00 93.00 97 GLY A N 1
ATOM 758 C CA . GLY A 1 97 ? -6.530 -7.927 -8.710 1.00 93.00 97 GLY A CA 1
ATOM 759 C C . GLY A 1 97 ? -7.092 -6.519 -8.739 1.00 93.00 97 GLY A C 1
ATOM 760 O O . GLY A 1 97 ? -7.641 -6.061 -9.744 1.00 93.00 97 GLY A O 1
ATOM 761 N N . ILE A 1 98 ? -6.947 -5.839 -7.611 1.00 95.69 98 ILE A N 1
ATOM 762 C CA . ILE A 1 98 ? -7.320 -4.438 -7.443 1.00 95.69 98 ILE A CA 1
ATOM 763 C C . ILE A 1 98 ? -6.031 -3.647 -7.259 1.00 95.69 98 ILE A C 1
ATOM 765 O O . ILE A 1 98 ? -5.236 -3.964 -6.380 1.00 95.69 98 ILE A O 1
ATOM 769 N N . MET A 1 99 ? -5.835 -2.612 -8.073 1.00 95.25 99 MET A N 1
ATOM 770 C CA . MET A 1 99 ? -4.713 -1.688 -7.929 1.00 95.25 99 MET A CA 1
ATOM 771 C C . MET A 1 99 ? -5.195 -0.383 -7.299 1.00 95.25 99 MET A C 1
ATOM 773 O O . MET A 1 99 ? -6.207 0.181 -7.723 1.00 95.25 99 MET A O 1
ATOM 777 N N . ILE A 1 100 ? -4.479 0.082 -6.277 1.00 94.50 100 ILE A N 1
ATOM 778 C CA . ILE A 1 100 ? -4.799 1.302 -5.535 1.00 94.50 100 ILE A CA 1
ATOM 779 C C . ILE A 1 100 ? -3.506 2.087 -5.311 1.00 94.50 100 ILE A C 1
ATOM 781 O O . ILE A 1 100 ? -2.527 1.535 -4.823 1.00 94.50 100 ILE A O 1
ATOM 785 N N . CYS A 1 101 ? -3.499 3.380 -5.627 1.00 94.81 101 CYS A N 1
ATOM 786 C CA . CYS A 1 101 ? -2.399 4.274 -5.258 1.00 94.81 101 CYS A CA 1
ATOM 787 C C . CYS A 1 101 ? -2.517 4.713 -3.792 1.00 94.81 101 CYS A C 1
A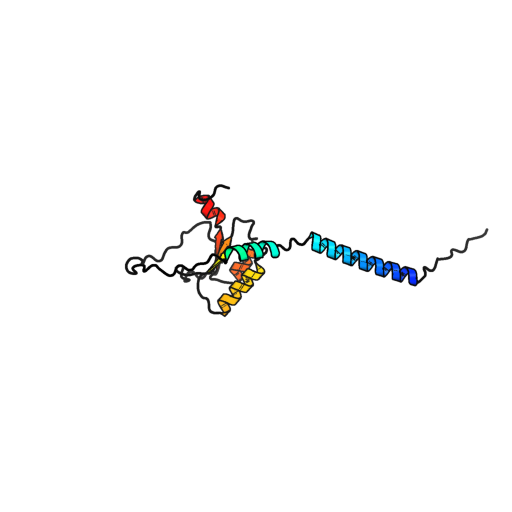TOM 789 O O . CYS A 1 101 ? -3.623 5.013 -3.338 1.00 94.81 101 CYS A O 1
ATOM 791 N N . MET A 1 102 ? -1.399 4.797 -3.070 1.00 93.62 102 MET A N 1
ATOM 792 C CA . MET A 1 102 ? -1.401 5.143 -1.648 1.00 93.62 102 MET A CA 1
ATOM 793 C C . MET A 1 102 ? -0.221 6.025 -1.258 1.00 93.62 102 MET A C 1
ATOM 795 O O . MET A 1 102 ? 0.916 5.755 -1.624 1.00 93.62 102 MET A O 1
ATOM 799 N N . HIS A 1 103 ? -0.513 7.009 -0.415 1.00 94.25 103 HIS A N 1
ATOM 800 C CA . HIS A 1 103 ? 0.455 7.778 0.363 1.00 94.25 103 HIS A CA 1
ATOM 801 C C . HIS A 1 103 ? -0.081 7.967 1.785 1.00 94.25 103 HIS A C 1
ATOM 803 O O . HIS A 1 103 ? -1.255 7.687 2.055 1.00 94.25 103 HIS A O 1
ATOM 809 N N . ASP A 1 104 ? 0.758 8.443 2.702 1.00 90.81 104 ASP A N 1
ATOM 810 C CA . ASP A 1 104 ? 0.407 8.558 4.125 1.00 90.81 104 ASP A CA 1
ATOM 811 C C . ASP A 1 104 ? -0.863 9.389 4.398 1.00 90.81 104 ASP A C 1
ATOM 813 O O . ASP A 1 104 ? -1.623 9.067 5.311 1.00 90.81 104 ASP A O 1
ATOM 817 N N . GLY A 1 105 ? -1.147 10.420 3.597 1.00 90.88 105 GLY A N 1
ATOM 818 C CA . GLY A 1 105 ? -2.310 11.295 3.785 1.00 90.88 105 GLY A CA 1
ATOM 819 C C . GLY A 1 105 ? -3.662 10.657 3.441 1.00 90.88 105 GLY A C 1
ATOM 820 O O . GLY A 1 105 ? -4.696 11.168 3.866 1.00 90.88 105 GLY A O 1
ATOM 821 N N . VAL A 1 106 ? -3.673 9.542 2.701 1.00 91.56 106 VAL A N 1
ATOM 822 C CA . VAL A 1 106 ? -4.895 8.793 2.337 1.00 91.56 106 VAL A CA 1
ATOM 823 C C . VAL A 1 106 ? -4.945 7.391 2.950 1.00 91.56 106 VAL A C 1
ATOM 825 O O . VAL A 1 106 ? -5.885 6.641 2.681 1.00 91.56 106 VAL A O 1
ATOM 828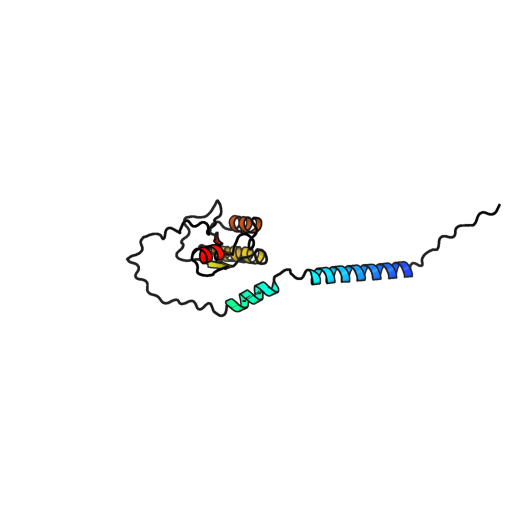 N N . LEU A 1 107 ? -3.976 7.041 3.805 1.00 92.38 107 LEU A N 1
ATOM 829 C CA . LEU A 1 107 ? -3.839 5.704 4.381 1.00 92.38 107 LEU A CA 1
ATOM 830 C C . LEU A 1 107 ? -5.113 5.231 5.091 1.00 92.38 107 LEU A C 1
ATOM 832 O O . LEU A 1 107 ? -5.571 4.121 4.840 1.00 92.38 107 LEU A O 1
ATOM 836 N N . ASP A 1 108 ? -5.706 6.062 5.950 1.00 92.69 108 ASP A N 1
ATOM 837 C CA . ASP A 1 108 ? -6.884 5.677 6.743 1.00 92.69 108 ASP A CA 1
ATOM 838 C C . ASP A 1 108 ? -8.093 5.343 5.859 1.00 92.69 108 ASP A C 1
ATOM 840 O O . ASP A 1 108 ? -8.841 4.392 6.120 1.00 92.69 108 ASP A O 1
ATOM 844 N N . MET A 1 109 ? -8.259 6.091 4.766 1.00 95.75 109 MET A N 1
ATOM 845 C CA . MET A 1 109 ? -9.264 5.780 3.756 1.00 95.75 109 MET A CA 1
ATOM 846 C C . MET A 1 109 ? -8.919 4.476 3.035 1.00 95.75 109 MET A C 1
ATOM 848 O O . MET A 1 109 ? -9.790 3.625 2.865 1.00 95.75 109 MET A O 1
ATOM 852 N N . GLY A 1 110 ? -7.659 4.299 2.638 1.00 95.38 110 GLY A N 1
ATOM 853 C CA . GLY A 1 110 ? -7.178 3.084 1.993 1.00 95.38 110 GLY A CA 1
ATOM 854 C C . GLY A 1 110 ? -7.420 1.825 2.826 1.00 95.38 110 GLY A C 1
ATOM 855 O O . GLY A 1 110 ? -7.965 0.844 2.326 1.00 95.38 110 GLY A O 1
ATOM 856 N N . LEU A 1 111 ? -7.100 1.875 4.121 1.00 96.38 111 LEU A N 1
ATOM 857 C CA . LEU A 1 111 ? -7.359 0.794 5.075 1.00 96.38 111 LEU A CA 1
ATOM 858 C C . LEU A 1 111 ? -8.861 0.499 5.196 1.00 96.38 111 LEU A C 1
ATOM 860 O O . LEU A 1 111 ? -9.259 -0.665 5.250 1.00 96.38 111 LEU A O 1
ATOM 864 N N . SER A 1 112 ? -9.697 1.540 5.215 1.00 96.06 112 SER A N 1
ATOM 865 C CA . SER A 1 112 ? -11.158 1.393 5.258 1.00 96.06 112 SER A CA 1
ATOM 866 C C . SER A 1 112 ? -11.695 0.719 3.993 1.00 96.06 112 SER A C 1
ATOM 868 O O . SER A 1 112 ? -12.512 -0.194 4.086 1.00 96.06 112 SER A O 1
ATOM 870 N N . LEU A 1 113 ? -11.186 1.106 2.821 1.00 96.81 113 LEU A N 1
ATOM 871 C CA . LEU A 1 113 ? -11.542 0.497 1.541 1.00 96.81 113 LEU A CA 1
ATOM 872 C C . LEU A 1 113 ? -11.136 -0.980 1.479 1.00 96.81 113 LEU A C 1
ATOM 874 O O . LEU A 1 113 ? -11.951 -1.816 1.103 1.00 96.81 113 LEU A O 1
ATOM 878 N N . ILE A 1 114 ? -9.904 -1.317 1.872 1.00 97.19 114 ILE A N 1
ATOM 879 C CA . ILE A 1 114 ? -9.416 -2.707 1.872 1.00 97.19 114 ILE A CA 1
ATOM 880 C C . ILE A 1 114 ? -10.301 -3.584 2.764 1.00 97.19 114 ILE A C 1
ATOM 882 O O . ILE A 1 114 ? -10.730 -4.656 2.338 1.00 97.19 114 ILE A O 1
ATOM 886 N N . ARG A 1 115 ? -10.645 -3.104 3.968 1.00 97.12 115 ARG A N 1
ATOM 887 C CA . ARG A 1 115 ? -11.571 -3.807 4.871 1.00 97.12 115 ARG A CA 1
ATOM 888 C C . ARG A 1 115 ? -12.923 -4.053 4.222 1.00 97.12 115 ARG A C 1
ATOM 890 O O . ARG A 1 115 ? -13.402 -5.182 4.246 1.00 97.12 115 ARG A O 1
ATOM 897 N N . GLU A 1 116 ? -13.516 -3.023 3.629 1.00 98.19 116 GLU A N 1
ATOM 898 C CA . GLU A 1 116 ? -14.835 -3.139 3.010 1.00 98.19 116 GLU A CA 1
ATOM 899 C C . GLU A 1 116 ? -14.821 -4.114 1.827 1.00 98.19 116 GLU A C 1
ATOM 901 O O . GLU A 1 116 ? -15.704 -4.959 1.708 1.00 98.19 116 GLU A O 1
ATOM 906 N N . LEU A 1 117 ? -13.774 -4.085 0.995 1.00 97.19 117 LEU A N 1
ATOM 907 C CA . LEU A 1 117 ? -13.607 -5.040 -0.101 1.00 97.19 117 LEU A CA 1
ATOM 908 C C . LEU A 1 117 ? -13.580 -6.487 0.409 1.00 97.19 117 LEU A C 1
ATOM 910 O O . LEU A 1 117 ? -14.232 -7.352 -0.177 1.00 97.19 117 LEU A O 1
ATOM 914 N N . ARG A 1 118 ? -12.870 -6.760 1.512 1.00 96.19 118 ARG A N 1
ATOM 915 C CA . ARG A 1 118 ? -12.859 -8.095 2.131 1.00 96.19 118 ARG A CA 1
ATOM 916 C C . ARG A 1 118 ? -14.208 -8.465 2.742 1.00 96.19 118 ARG A C 1
ATOM 918 O O . ARG A 1 118 ? -14.642 -9.601 2.565 1.00 96.19 118 ARG A O 1
ATOM 925 N N . CYS A 1 119 ? -14.906 -7.521 3.373 1.00 97.38 119 CYS A N 1
ATOM 926 C CA . CYS A 1 119 ? -16.273 -7.725 3.865 1.00 97.38 119 CYS A CA 1
ATOM 927 C C . CYS A 1 119 ? -17.250 -8.082 2.733 1.00 97.38 119 CYS A C 1
ATOM 929 O O . CYS A 1 119 ? -18.125 -8.925 2.921 1.00 97.38 119 CYS A O 1
ATOM 931 N N . LEU A 1 120 ? -17.065 -7.503 1.544 1.00 97.81 120 LEU A N 1
ATOM 932 C CA . LEU A 1 120 ? -17.834 -7.821 0.336 1.00 97.81 120 LEU A CA 1
ATOM 933 C C . LEU A 1 120 ? -17.410 -9.141 -0.335 1.00 97.81 120 LEU A C 1
ATOM 935 O O . LEU A 1 120 ? -17.970 -9.515 -1.365 1.00 97.81 120 LEU A O 1
ATOM 939 N N . GLY A 1 121 ? -16.445 -9.865 0.238 1.00 95.31 121 GLY A N 1
ATOM 940 C CA . GLY A 1 121 ? -16.003 -11.172 -0.239 1.00 95.31 121 GLY A CA 1
ATOM 941 C C . GLY A 1 121 ? -14.905 -11.127 -1.301 1.00 95.31 121 GLY A C 1
ATOM 942 O O . GLY A 1 121 ? -14.634 -12.156 -1.919 1.00 95.31 121 GLY A O 1
ATOM 943 N N . ASN A 1 122 ? -14.250 -9.979 -1.521 1.00 95.38 122 ASN A N 1
ATOM 944 C CA . ASN A 1 122 ? -13.099 -9.924 -2.418 1.00 95.38 122 ASN A CA 1
ATOM 945 C C . ASN A 1 122 ? -11.978 -10.821 -1.886 1.00 95.38 122 ASN A C 1
ATOM 947 O O . ASN A 1 122 ? -11.486 -10.632 -0.775 1.00 95.38 122 ASN A O 1
ATOM 951 N N . GLN A 1 123 ? -11.519 -11.750 -2.714 1.00 95.50 123 GLN A N 1
ATOM 952 C CA . GLN A 1 123 ? -10.422 -12.662 -2.399 1.00 95.50 123 GLN A CA 1
ATOM 953 C C . GLN A 1 123 ? -9.190 -12.437 -3.277 1.00 95.50 123 GLN A C 1
ATOM 955 O O . GLN A 1 123 ? -8.157 -13.056 -3.034 1.00 95.50 123 GLN A O 1
ATOM 960 N N . GLU A 1 124 ? -9.277 -11.527 -4.243 1.00 95.81 124 GLU A N 1
ATOM 961 C CA . GLU A 1 124 ? -8.198 -11.233 -5.180 1.00 95.81 124 GLU A CA 1
ATOM 962 C C . GLU A 1 124 ? -7.041 -10.479 -4.506 1.00 95.81 124 GLU A C 1
ATOM 964 O O . GLU A 1 124 ? -7.197 -9.900 -3.418 1.00 95.81 124 GLU A O 1
ATOM 969 N N . LEU A 1 125 ? -5.884 -10.469 -5.170 1.00 96.25 125 LEU A N 1
ATOM 970 C CA . LEU A 1 125 ? -4.720 -9.680 -4.773 1.00 96.25 125 LEU A CA 1
ATOM 971 C C . LEU A 1 125 ? -5.064 -8.182 -4.781 1.00 96.25 125 LEU A C 1
ATOM 973 O O . LEU A 1 125 ? -5.693 -7.683 -5.717 1.00 96.25 125 LEU A O 1
ATOM 977 N N . ILE A 1 126 ? -4.617 -7.453 -3.759 1.00 97.44 126 ILE A N 1
ATOM 978 C CA . ILE A 1 126 ? -4.672 -5.989 -3.741 1.00 97.44 126 ILE A CA 1
ATOM 979 C C . ILE A 1 126 ? -3.243 -5.458 -3.850 1.00 97.44 126 ILE A C 1
ATOM 981 O O . ILE A 1 126 ? -2.423 -5.668 -2.958 1.00 97.44 126 ILE A O 1
ATOM 985 N N . GLN A 1 127 ? -2.946 -4.761 -4.944 1.00 95.88 127 GLN A N 1
ATOM 986 C CA . GLN A 1 127 ? -1.659 -4.112 -5.158 1.00 95.88 127 GLN A CA 1
ATOM 987 C C . GLN A 1 127 ? -1.732 -2.639 -4.781 1.00 95.88 127 GLN A C 1
ATOM 989 O O . GLN A 1 127 ? -2.574 -1.886 -5.276 1.00 95.88 127 GLN A O 1
ATOM 994 N N . ILE A 1 128 ? -0.818 -2.230 -3.911 1.00 96.88 128 ILE A N 1
ATOM 995 C CA . ILE A 1 128 ? -0.715 -0.867 -3.418 1.00 96.88 128 ILE A CA 1
ATOM 996 C C . ILE A 1 128 ? 0.475 -0.198 -4.080 1.00 96.88 128 ILE A C 1
ATOM 998 O O . ILE A 1 128 ? 1.626 -0.543 -3.824 1.00 96.88 128 ILE A O 1
ATOM 1002 N N . TYR A 1 129 ? 0.172 0.754 -4.948 1.00 96.31 129 TYR A N 1
ATOM 1003 C CA . TYR A 1 129 ? 1.147 1.490 -5.731 1.00 96.31 129 TYR A CA 1
ATOM 1004 C C . TYR A 1 129 ? 1.579 2.730 -4.953 1.00 96.31 129 TYR A C 1
ATOM 1006 O O . TYR A 1 129 ? 0.737 3.541 -4.563 1.00 96.31 129 TYR A O 1
ATOM 1014 N N . HIS A 1 130 ? 2.884 2.867 -4.754 1.00 94.69 130 HIS A N 1
ATOM 1015 C CA . HIS A 1 130 ? 3.512 4.050 -4.180 1.00 94.69 130 HIS A CA 1
ATOM 1016 C C . HIS A 1 130 ? 4.815 4.375 -4.930 1.00 94.69 130 HIS A C 1
ATOM 1018 O O . HIS A 1 130 ? 5.189 3.691 -5.887 1.00 94.69 130 HIS A O 1
ATOM 1024 N N . CYS A 1 131 ? 5.496 5.426 -4.501 1.00 92.38 131 CYS A N 1
ATOM 1025 C CA . CYS A 1 131 ? 6.665 6.008 -5.122 1.00 92.38 131 CYS A CA 1
ATOM 1026 C C . CYS A 1 131 ? 7.717 6.339 -4.064 1.00 92.38 131 CYS A C 1
ATOM 1028 O O . CYS A 1 131 ? 7.546 7.241 -3.244 1.00 92.38 131 CYS A O 1
ATOM 1030 N N . GLY A 1 132 ? 8.833 5.611 -4.107 1.00 85.50 132 GLY A N 1
ATOM 1031 C CA . GLY A 1 132 ? 9.958 5.802 -3.197 1.00 85.50 132 GLY A CA 1
ATOM 1032 C C . GLY A 1 132 ? 9.645 5.469 -1.734 1.00 85.50 132 GLY A C 1
ATOM 1033 O O . GLY A 1 132 ? 8.577 4.959 -1.389 1.00 85.50 132 GLY A O 1
ATOM 1034 N N . GLU A 1 133 ? 10.608 5.744 -0.852 1.00 84.25 133 GLU A N 1
ATOM 1035 C CA . GLU A 1 133 ? 10.488 5.439 0.583 1.00 84.25 133 GLU A CA 1
ATOM 1036 C C . GLU A 1 133 ? 9.792 6.540 1.400 1.00 84.25 133 GLU A C 1
ATOM 1038 O O . GLU A 1 133 ? 9.410 6.294 2.544 1.00 84.25 133 GLU A O 1
ATOM 1043 N N . ASP A 1 134 ? 9.609 7.729 0.820 1.00 87.50 134 ASP A N 1
ATOM 1044 C CA . ASP A 1 134 ? 9.074 8.902 1.521 1.00 87.50 134 ASP A CA 1
ATOM 1045 C C . ASP A 1 134 ? 7.553 9.066 1.367 1.00 87.50 134 ASP A C 1
ATOM 1047 O O . ASP A 1 134 ? 6.929 9.746 2.179 1.00 87.50 134 ASP A O 1
ATOM 1051 N N . GLU A 1 135 ? 6.932 8.447 0.353 1.00 91.31 135 GLU A N 1
ATOM 1052 C CA . GLU A 1 135 ? 5.480 8.555 0.130 1.00 91.31 135 GLU A CA 1
ATOM 1053 C C . GLU A 1 135 ? 4.667 7.741 1.155 1.00 91.31 135 GLU A C 1
ATOM 1055 O O . GLU A 1 135 ? 3.569 8.142 1.558 1.00 91.31 135 GLU A O 1
ATOM 1060 N N . LEU A 1 136 ? 5.223 6.610 1.605 1.00 93.62 136 LEU A N 1
ATOM 1061 C CA . LEU A 1 136 ? 4.640 5.752 2.633 1.00 93.62 136 LEU A CA 1
ATOM 1062 C C . LEU A 1 136 ? 5.635 5.498 3.758 1.00 93.62 136 LEU A C 1
ATOM 1064 O O . LEU A 1 136 ? 6.642 4.810 3.579 1.00 93.62 136 LEU A O 1
ATOM 1068 N N . SER A 1 137 ? 5.305 5.956 4.965 1.00 93.81 137 SER A N 1
ATOM 1069 C CA . SER A 1 137 ? 6.145 5.681 6.125 1.00 93.81 137 SER A CA 1
ATOM 1070 C C . SER A 1 137 ? 6.200 4.185 6.452 1.00 93.81 137 SER A C 1
ATOM 1072 O O . SER A 1 137 ? 5.261 3.416 6.229 1.00 93.81 137 SER A O 1
ATOM 1074 N N . LYS A 1 138 ? 7.279 3.762 7.120 1.00 94.75 138 LYS A N 1
ATOM 1075 C CA . LYS A 1 138 ? 7.433 2.380 7.622 1.00 94.75 138 LYS A CA 1
ATOM 1076 C C . LYS A 1 138 ? 6.260 1.933 8.502 1.00 94.75 138 LYS A C 1
ATOM 1078 O O . LYS A 1 138 ? 5.906 0.755 8.511 1.00 94.75 138 LYS A O 1
ATOM 1083 N N . ARG A 1 139 ? 5.653 2.868 9.242 1.00 95.31 139 ARG A N 1
ATOM 1084 C CA . ARG A 1 139 ? 4.464 2.600 10.058 1.00 95.31 139 ARG A CA 1
ATOM 1085 C C . ARG A 1 139 ? 3.263 2.276 9.173 1.00 95.31 139 ARG A C 1
ATOM 1087 O O . ARG A 1 139 ? 2.580 1.296 9.448 1.00 95.31 139 ARG A O 1
ATOM 1094 N N . SER A 1 140 ? 3.032 3.062 8.128 1.00 95.56 140 SER A N 1
ATOM 1095 C CA . SER A 1 140 ? 1.946 2.859 7.167 1.00 95.56 140 SER A CA 1
ATOM 1096 C C . SER A 1 140 ? 2.077 1.526 6.443 1.00 95.56 140 SER A C 1
ATOM 1098 O O . SER A 1 140 ? 1.127 0.751 6.404 1.00 95.56 140 SER A O 1
ATOM 1100 N N . VAL A 1 141 ? 3.285 1.200 5.977 1.00 95.94 141 VAL A N 1
ATOM 1101 C CA . VAL A 1 141 ? 3.602 -0.100 5.367 1.00 95.94 141 VAL A CA 1
ATOM 1102 C C . VAL A 1 141 ? 3.286 -1.257 6.322 1.00 95.94 141 VAL A C 1
ATOM 1104 O O . VAL A 1 141 ? 2.621 -2.218 5.943 1.00 95.94 141 VAL A O 1
ATOM 1107 N N . SER A 1 142 ? 3.715 -1.150 7.583 1.00 96.12 142 SER A N 1
ATOM 1108 C CA . SER A 1 142 ? 3.430 -2.162 8.607 1.00 96.12 142 SER A CA 1
ATOM 1109 C C . SER A 1 142 ? 1.926 -2.327 8.855 1.00 96.12 142 SER A C 1
ATOM 1111 O O . SER A 1 142 ? 1.432 -3.450 8.932 1.00 96.12 142 SER A O 1
ATOM 1113 N N . LEU A 1 143 ? 1.175 -1.220 8.912 1.00 96.25 143 LEU A N 1
ATOM 1114 C CA . LEU A 1 143 ? -0.280 -1.249 9.070 1.00 96.25 143 LEU A CA 1
ATOM 1115 C C . LEU A 1 143 ? -0.969 -1.957 7.898 1.00 96.25 143 LEU A C 1
ATOM 1117 O O . LEU A 1 143 ? -1.824 -2.807 8.140 1.00 96.25 143 LEU A O 1
ATOM 1121 N N . LEU A 1 144 ? -0.567 -1.663 6.659 1.00 96.69 144 LEU A N 1
ATOM 1122 C CA . LEU A 1 144 ? -1.100 -2.308 5.454 1.00 96.69 144 LEU A CA 1
ATOM 1123 C C . LEU A 1 144 ? -0.898 -3.826 5.491 1.00 96.69 144 LEU A C 1
ATOM 1125 O O . LEU A 1 144 ? -1.855 -4.574 5.315 1.00 96.69 144 LEU A O 1
ATOM 1129 N N . PHE A 1 145 ? 0.314 -4.287 5.808 1.00 96.81 145 PHE A N 1
AT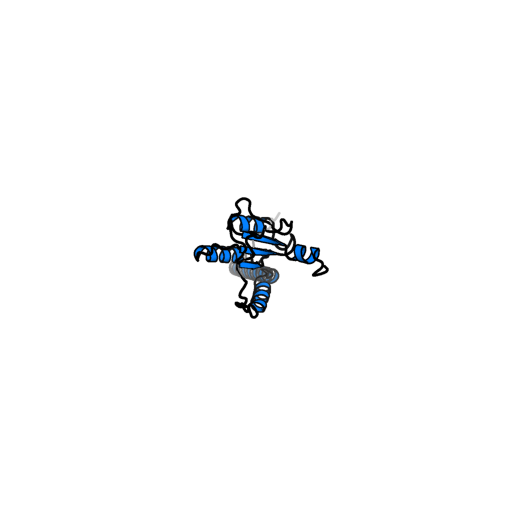OM 1130 C CA . PHE A 1 145 ? 0.602 -5.722 5.907 1.00 96.81 145 PHE A CA 1
ATOM 1131 C C . PHE A 1 145 ? -0.019 -6.401 7.130 1.00 96.81 145 PHE A C 1
ATOM 1133 O O . PHE A 1 145 ? -0.231 -7.609 7.113 1.00 96.81 145 PHE A O 1
ATOM 1140 N N . SER A 1 146 ? -0.301 -5.656 8.201 1.00 95.94 146 SER A N 1
ATOM 1141 C CA . SER A 1 146 ? -1.032 -6.192 9.355 1.00 95.94 146 SER A CA 1
ATOM 1142 C C . SER A 1 146 ? -2.531 -6.335 9.093 1.00 95.94 146 SER A C 1
ATOM 1144 O O . SER A 1 146 ? -3.204 -7.086 9.795 1.00 95.94 146 SER A O 1
ATOM 1146 N N . LEU A 1 147 ? -3.057 -5.589 8.116 1.00 95.56 147 LEU A N 1
ATOM 1147 C CA . LEU A 1 147 ? -4.478 -5.562 7.810 1.00 95.56 147 LEU A CA 1
ATOM 1148 C C . LEU A 1 147 ? -4.913 -6.762 6.964 1.00 95.56 147 LEU A C 1
ATOM 1150 O O . LEU A 1 147 ? -6.015 -7.267 7.169 1.00 95.56 147 LEU A O 1
ATOM 1154 N N . ASP A 1 148 ? -4.085 -7.163 6.002 1.00 96.75 148 ASP A N 1
ATOM 1155 C CA . ASP A 1 148 ? -4.462 -8.095 4.945 1.00 96.75 148 ASP A CA 1
ATOM 1156 C C . ASP A 1 148 ? -3.248 -8.902 4.463 1.00 96.75 148 ASP A C 1
ATOM 1158 O O . ASP A 1 148 ? -2.193 -8.341 4.161 1.00 96.75 148 ASP A O 1
ATOM 1162 N N . ASP A 1 149 ? -3.398 -10.221 4.377 1.00 97.06 149 ASP A N 1
ATOM 1163 C CA . ASP A 1 149 ? -2.355 -11.153 3.933 1.00 97.06 149 ASP A CA 1
ATOM 1164 C C . ASP A 1 149 ? -2.239 -11.260 2.405 1.00 97.06 149 ASP A C 1
ATOM 1166 O O . ASP A 1 149 ? -1.312 -11.879 1.888 1.00 97.06 149 ASP A O 1
ATOM 1170 N N . ARG A 1 150 ? -3.138 -10.620 1.661 1.00 96.62 150 ARG A N 1
ATOM 1171 C CA . ARG A 1 150 ? -3.180 -10.593 0.194 1.00 96.62 150 ARG A CA 1
ATOM 1172 C C . ARG A 1 150 ? -2.946 -9.183 -0.348 1.00 96.62 150 ARG A C 1
ATOM 1174 O O . ARG A 1 150 ? -3.393 -8.850 -1.449 1.00 96.62 150 ARG A O 1
ATOM 1181 N N . VAL A 1 151 ? -2.234 -8.361 0.422 1.00 96.88 151 VAL A N 1
ATOM 1182 C CA . VAL A 1 151 ? -1.728 -7.054 0.003 1.00 96.88 151 VAL A CA 1
ATOM 1183 C C . VAL A 1 151 ? -0.260 -7.154 -0.407 1.00 96.88 151 VAL A C 1
ATOM 1185 O O . VAL A 1 151 ? 0.580 -7.700 0.310 1.00 96.88 151 VAL A O 1
ATOM 1188 N N . GLU A 1 152 ? 0.055 -6.567 -1.557 1.00 95.69 152 GLU A N 1
ATOM 1189 C CA . GLU A 1 152 ? 1.412 -6.414 -2.080 1.00 95.69 152 GLU A CA 1
ATOM 1190 C C . GLU A 1 152 ? 1.682 -4.935 -2.365 1.00 95.69 152 GLU A C 1
ATOM 1192 O O . GLU A 1 152 ? 0.894 -4.271 -3.033 1.00 95.69 152 GLU A O 1
ATOM 1197 N N . LEU A 1 153 ? 2.789 -4.405 -1.853 1.00 95.88 153 LEU A N 1
ATOM 1198 C CA . LEU A 1 153 ? 3.234 -3.046 -2.150 1.00 95.88 153 LEU A CA 1
ATOM 1199 C C . LEU A 1 153 ? 4.150 -3.049 -3.369 1.00 95.88 153 LEU A C 1
ATOM 1201 O O . LEU A 1 153 ? 4.990 -3.939 -3.500 1.00 95.88 153 LEU A O 1
ATOM 1205 N N . VAL A 1 154 ? 4.012 -2.028 -4.212 1.00 94.75 154 VAL A N 1
ATOM 1206 C CA . VAL A 1 154 ? 4.797 -1.835 -5.433 1.00 94.75 154 VAL A CA 1
ATOM 1207 C C . VAL A 1 154 ? 5.336 -0.407 -5.470 1.00 94.75 154 VAL A C 1
ATOM 1209 O O . VAL A 1 154 ? 4.556 0.545 -5.521 1.00 94.75 154 VAL A O 1
ATOM 1212 N N . ASP A 1 155 ? 6.662 -0.260 -5.480 1.00 94.00 155 ASP A N 1
ATOM 1213 C CA . ASP A 1 155 ? 7.339 1.012 -5.750 1.00 94.00 155 ASP A CA 1
ATOM 1214 C C . ASP A 1 155 ? 7.433 1.235 -7.262 1.00 94.00 155 ASP A C 1
ATOM 1216 O 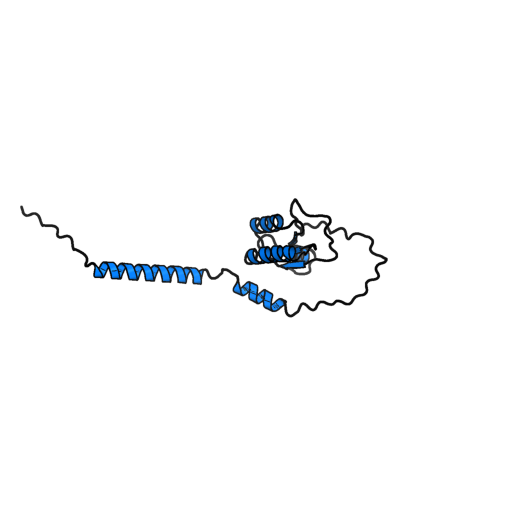O . ASP A 1 155 ? 8.381 0.828 -7.942 1.00 94.00 155 ASP A O 1
ATOM 1220 N N . VAL A 1 156 ? 6.394 1.863 -7.798 1.00 91.81 156 VAL A N 1
ATOM 1221 C CA . VAL A 1 156 ? 6.198 2.036 -9.237 1.00 91.81 156 VAL A CA 1
ATOM 1222 C C . VAL A 1 156 ? 7.178 3.049 -9.797 1.00 91.81 156 VAL A C 1
ATOM 1224 O O . VAL A 1 156 ? 7.680 2.870 -10.903 1.00 91.81 156 VAL A O 1
ATOM 1227 N N . CYS A 1 157 ? 7.460 4.118 -9.052 1.00 90.12 157 CYS A N 1
ATOM 1228 C CA . CYS A 1 157 ? 8.388 5.140 -9.515 1.00 90.12 157 CYS A CA 1
ATOM 1229 C C . CYS A 1 157 ? 9.793 4.560 -9.688 1.00 90.12 157 CYS A C 1
ATOM 1231 O O . CYS A 1 157 ? 10.399 4.754 -10.743 1.00 90.12 157 CYS A O 1
ATOM 1233 N N . SER A 1 158 ? 10.279 3.791 -8.709 1.00 90.06 158 SER A N 1
ATOM 1234 C CA . SER A 1 158 ? 11.585 3.138 -8.817 1.00 90.06 158 SER A CA 1
ATOM 1235 C C . SER A 1 158 ? 11.605 2.063 -9.908 1.00 90.06 158 SER A C 1
ATOM 1237 O O . SER A 1 158 ? 12.582 1.974 -10.654 1.00 90.06 158 SER A O 1
ATOM 1239 N N . ASP A 1 159 ? 10.523 1.291 -10.071 1.00 89.56 159 ASP A N 1
ATOM 1240 C CA . ASP A 1 159 ? 10.421 0.303 -11.153 1.00 89.56 159 ASP A CA 1
ATOM 1241 C C . ASP A 1 159 ? 10.480 0.967 -12.536 1.00 89.56 159 ASP A C 1
ATOM 1243 O O . ASP A 1 159 ? 11.290 0.580 -13.380 1.00 89.56 159 ASP A O 1
ATOM 1247 N N . LEU A 1 160 ? 9.686 2.013 -12.770 1.00 88.94 160 LEU A N 1
ATOM 1248 C CA . LEU A 1 160 ? 9.649 2.718 -14.055 1.00 88.94 160 LEU A CA 1
ATOM 1249 C C . LEU A 1 160 ? 10.937 3.504 -14.335 1.00 88.94 160 LEU A C 1
ATOM 1251 O O . LEU A 1 160 ? 11.397 3.523 -15.481 1.00 88.94 160 LEU A O 1
ATOM 1255 N N . SER A 1 161 ? 11.542 4.103 -13.307 1.00 88.88 161 SER A N 1
ATOM 1256 C CA . SER A 1 161 ? 12.847 4.767 -13.409 1.00 88.88 161 SER A CA 1
ATOM 1257 C C . SER A 1 161 ? 13.946 3.766 -13.776 1.00 88.88 161 SER A C 1
ATOM 1259 O O . SER A 1 161 ? 14.703 4.003 -14.714 1.00 88.88 161 SER A O 1
ATOM 1261 N N . SER A 1 162 ? 13.963 2.576 -13.160 1.00 88.69 162 SER A N 1
ATOM 1262 C CA . SER A 1 162 ? 14.942 1.525 -13.487 1.00 88.69 162 SER A CA 1
ATOM 1263 C C . SER A 1 162 ? 14.864 1.034 -14.939 1.00 88.69 162 SER A C 1
ATOM 1265 O O . SER A 1 162 ? 15.834 0.505 -15.482 1.00 88.69 162 SER A O 1
ATOM 1267 N N . ARG A 1 163 ? 13.711 1.238 -15.585 1.00 87.75 163 ARG A N 1
ATOM 1268 C CA . ARG A 1 163 ? 13.449 0.893 -16.987 1.00 87.75 163 ARG A CA 1
ATOM 1269 C C . ARG A 1 163 ? 13.663 2.067 -17.947 1.00 87.75 163 ARG A C 1
ATOM 1271 O O . ARG A 1 163 ? 13.413 1.904 -19.139 1.00 87.75 163 ARG A O 1
ATOM 1278 N N . ASN A 1 164 ? 14.129 3.220 -17.461 1.00 85.69 164 ASN A N 1
ATOM 1279 C CA . ASN A 1 164 ? 14.313 4.462 -18.222 1.00 85.69 164 ASN A CA 1
ATOM 1280 C C . ASN A 1 164 ? 13.022 4.971 -18.893 1.00 85.69 164 ASN A C 1
ATOM 1282 O O . ASN A 1 164 ? 13.065 5.523 -19.992 1.00 85.69 164 ASN A O 1
ATOM 1286 N N . ILE A 1 165 ? 11.859 4.755 -18.265 1.00 85.81 165 ILE A N 1
ATOM 1287 C CA . ILE A 1 165 ? 10.574 5.249 -18.793 1.00 85.81 165 ILE A CA 1
ATOM 1288 C C . ILE A 1 165 ? 10.391 6.734 -18.454 1.00 85.81 165 ILE A C 1
ATOM 1290 O O . ILE A 1 165 ? 9.879 7.492 -19.277 1.00 85.81 165 ILE A O 1
ATOM 1294 N N . PHE A 1 166 ? 10.843 7.153 -17.270 1.00 71.69 166 PHE A N 1
ATOM 1295 C CA . PHE A 1 166 ? 10.904 8.553 -16.857 1.00 71.69 166 PHE A CA 1
ATOM 1296 C C . PHE A 1 166 ? 12.265 8.825 -16.209 1.00 71.69 166 PHE A C 1
ATOM 1298 O O . PHE A 1 166 ? 12.738 8.007 -15.419 1.00 71.69 166 PHE A O 1
ATOM 1305 N N . ASP A 1 167 ? 12.874 9.953 -16.572 1.00 60.03 167 ASP A N 1
ATOM 1306 C CA . ASP A 1 167 ? 14.131 10.449 -16.004 1.00 60.03 167 ASP A CA 1
ATOM 1307 C C . ASP A 1 167 ? 13.777 11.406 -14.856 1.00 60.03 167 ASP A C 1
ATOM 1309 O O . ASP A 1 167 ? 12.927 12.286 -15.032 1.00 60.03 167 ASP A O 1
ATOM 1313 N N . THR A 1 168 ? 14.340 11.174 -13.671 1.00 52.34 168 THR A N 1
ATOM 1314 C CA . THR A 1 168 ? 14.125 12.002 -12.468 1.00 52.34 168 THR A CA 1
ATOM 1315 C C . THR A 1 168 ? 15.019 13.226 -12.457 1.00 52.34 168 THR A C 1
ATOM 1317 O O . THR A 1 168 ? 16.237 13.038 -12.672 1.00 52.34 168 THR A O 1
#

Organism: Phytophthora nicotianae (strain INRA-310) (NCBI:txid761204)

pLDDT: mean 76.52, std 20.57, range [38.22, 98.19]

Radius of gyration: 28.71 Å; chains: 1; bounding box: 33×81×89 Å

Sequence (168 aa):
MEQPVRRHPRLPVSLLLLASMASILLITVYINSRLIGNSSIGLSDSFDAFRSRTNNLRLQTGANVDDSAFKSTPVHPESQFYKRGQNFDASVSRDRGIMICMHDGVLDMGLSLIRELRCLGNQELIQIYHCGEDELSKRSVSLLFSLDDRVELVDVCSDLSSRNIFDT